Protein AF-A0A1V6J1H6-F1 (afdb_monomer)

Mean predicted aligned error: 8.76 Å

Structure (mmCIF, N/CA/C/O backbone):
data_AF-A0A1V6J1H6-F1
#
_entry.id   AF-A0A1V6J1H6-F1
#
loop_
_atom_site.group_PDB
_atom_site.id
_atom_site.type_symbol
_atom_site.label_atom_id
_atom_site.label_alt_id
_atom_site.label_comp_id
_atom_site.label_asym_id
_atom_site.label_entity_id
_atom_site.label_seq_id
_atom_site.pdbx_PDB_ins_code
_atom_site.Cartn_x
_atom_site.Cartn_y
_atom_site.Cartn_z
_atom_site.occupancy
_atom_site.B_iso_or_equiv
_atom_site.auth_seq_id
_atom_site.auth_comp_id
_atom_site.auth_asym_id
_atom_site.auth_atom_id
_atom_site.pdbx_PDB_model_num
ATOM 1 N N . MET A 1 1 ? 2.471 0.701 -8.366 1.00 51.66 1 MET A N 1
ATOM 2 C CA . MET A 1 1 ? 2.550 -0.598 -9.074 1.00 51.66 1 MET A CA 1
ATOM 3 C C . MET A 1 1 ? 2.892 -0.486 -10.569 1.00 51.66 1 MET A C 1
ATOM 5 O O . MET A 1 1 ? 2.666 -1.437 -11.298 1.00 51.66 1 MET A O 1
ATOM 9 N N . LYS A 1 2 ? 3.477 0.617 -11.074 1.00 49.50 2 LYS A N 1
ATOM 10 C CA . LYS A 1 2 ? 3.815 0.718 -12.514 1.00 49.50 2 LYS A CA 1
ATOM 11 C C . LYS A 1 2 ? 5.187 0.108 -12.878 1.00 49.50 2 LYS A C 1
ATOM 13 O O . LYS A 1 2 ? 5.567 0.146 -14.038 1.00 49.50 2 LYS A O 1
ATOM 18 N N . THR A 1 3 ? 5.916 -0.451 -11.910 1.00 58.56 3 THR A N 1
ATOM 19 C CA . THR A 1 3 ? 7.307 -0.924 -12.077 1.00 58.56 3 THR A CA 1
ATOM 20 C C . THR A 1 3 ? 7.643 -2.165 -11.241 1.00 58.56 3 THR A C 1
ATOM 22 O O . THR A 1 3 ? 8.814 -2.495 -11.102 1.00 58.56 3 THR A O 1
ATOM 25 N N . SER A 1 4 ? 6.647 -2.846 -10.657 1.00 63.47 4 SER A N 1
ATOM 26 C CA . SER A 1 4 ? 6.918 -3.975 -9.754 1.00 63.47 4 SER A CA 1
ATOM 27 C C . SER A 1 4 ? 7.474 -5.199 -10.488 1.00 63.47 4 SER A C 1
ATOM 29 O O . SER A 1 4 ? 8.247 -5.932 -9.898 1.00 63.47 4 SER A O 1
ATOM 31 N N . PHE A 1 5 ? 7.153 -5.403 -11.765 1.00 68.19 5 PHE A N 1
ATOM 32 C CA . PHE A 1 5 ? 7.573 -6.586 -12.525 1.00 68.19 5 PHE A CA 1
ATOM 33 C C . PHE A 1 5 ? 8.380 -6.190 -13.756 1.00 68.19 5 PHE A C 1
ATOM 35 O O . PHE A 1 5 ? 8.141 -5.128 -14.344 1.00 68.19 5 PHE A O 1
ATOM 42 N N . HIS A 1 6 ? 9.317 -7.047 -14.168 1.00 67.62 6 HIS A N 1
ATOM 43 C CA . HIS A 1 6 ? 9.992 -6.859 -15.452 1.00 67.62 6 HIS A CA 1
ATOM 44 C C . HIS A 1 6 ? 8.979 -7.043 -16.601 1.00 67.62 6 HIS A C 1
ATOM 46 O O . HIS A 1 6 ? 8.080 -7.872 -16.474 1.00 67.62 6 HIS A O 1
ATOM 52 N N . PRO A 1 7 ? 9.109 -6.339 -17.743 1.00 73.06 7 PRO A N 1
ATOM 53 C CA . PRO A 1 7 ? 8.192 -6.501 -18.879 1.00 73.06 7 PRO A CA 1
ATOM 54 C C . PRO A 1 7 ? 8.019 -7.941 -19.389 1.00 73.06 7 PRO A C 1
ATOM 56 O O . PRO A 1 7 ? 6.995 -8.257 -19.988 1.00 73.06 7 PRO A O 1
ATOM 59 N N . ASP A 1 8 ? 9.011 -8.798 -19.142 1.00 74.69 8 ASP A N 1
ATOM 60 C CA . ASP A 1 8 ? 9.047 -10.197 -19.584 1.00 74.69 8 ASP A CA 1
ATOM 61 C C . ASP A 1 8 ? 8.623 -11.189 -18.483 1.00 74.69 8 ASP A C 1
ATOM 63 O O . ASP A 1 8 ? 8.702 -12.403 -18.669 1.00 74.69 8 ASP A O 1
ATOM 67 N N . GLU A 1 9 ? 8.215 -10.687 -17.317 1.00 71.00 9 GLU A N 1
ATOM 68 C CA . GLU A 1 9 ? 7.798 -11.487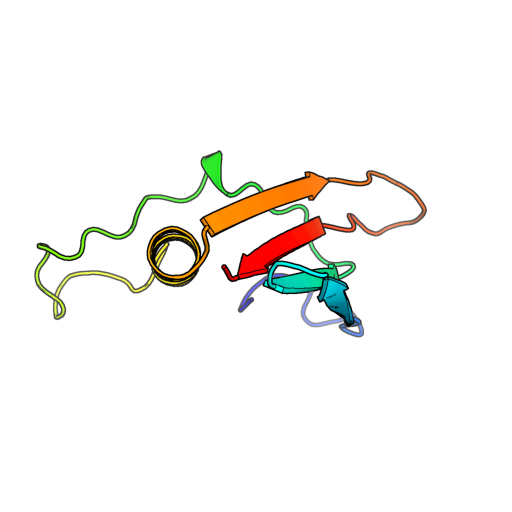 -16.172 1.00 71.00 9 GLU A CA 1
ATOM 69 C C . GLU A 1 9 ? 6.275 -11.638 -16.138 1.00 71.00 9 GLU A C 1
ATOM 71 O O . GLU A 1 9 ? 5.523 -10.697 -16.407 1.00 71.00 9 GLU A O 1
ATOM 76 N N . ILE A 1 10 ? 5.802 -12.838 -15.796 1.00 72.31 10 ILE A N 1
ATOM 77 C CA . ILE A 1 10 ? 4.382 -13.051 -15.521 1.00 72.31 10 ILE A CA 1
ATOM 78 C C . ILE A 1 10 ? 4.112 -12.459 -14.141 1.00 72.31 10 ILE A C 1
ATOM 80 O O . ILE A 1 10 ? 4.499 -13.037 -13.131 1.00 72.31 10 ILE A O 1
ATOM 84 N N . ALA A 1 11 ? 3.463 -11.300 -14.117 1.00 75.00 11 ALA A N 1
ATOM 85 C CA . ALA A 1 11 ? 3.062 -10.655 -12.879 1.00 75.00 11 ALA A CA 1
ATOM 86 C C . ALA A 1 11 ? 2.051 -11.529 -12.121 1.00 75.00 11 ALA A C 1
ATOM 88 O O . ALA A 1 11 ? 0.96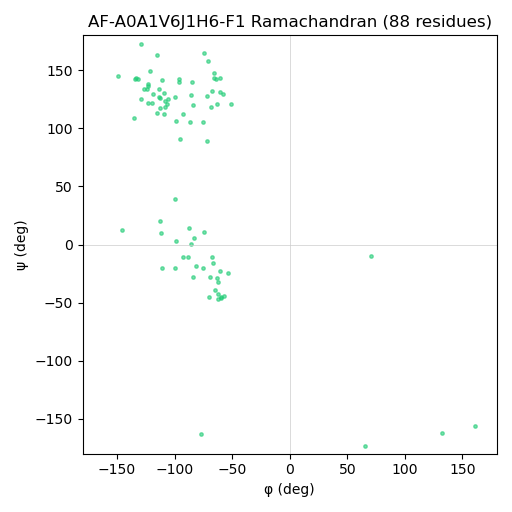9 -11.813 -12.638 1.00 75.00 11 ALA A O 1
ATOM 89 N N . ASP A 1 12 ? 2.394 -11.903 -10.890 1.00 77.56 12 ASP A N 1
ATOM 90 C CA . ASP A 1 12 ? 1.492 -12.570 -9.953 1.00 77.56 12 ASP A CA 1
ATOM 91 C C . ASP A 1 12 ? 1.395 -11.768 -8.654 1.00 77.56 12 ASP A C 1
ATOM 93 O O . ASP A 1 12 ? 2.384 -11.233 -8.142 1.00 77.56 12 ASP A O 1
ATOM 97 N N . TYR A 1 13 ? 0.178 -11.659 -8.135 1.00 80.25 13 TYR A N 1
ATOM 98 C CA . TYR A 1 13 ? -0.098 -10.992 -6.875 1.00 80.25 13 TYR A CA 1
ATOM 99 C C . TYR A 1 13 ? -1.299 -11.627 -6.177 1.00 80.25 13 TYR A C 1
ATOM 101 O O . TYR A 1 13 ? -2.291 -12.024 -6.788 1.00 80.25 13 TYR A O 1
ATOM 109 N N . GLN A 1 14 ? -1.227 -11.667 -4.853 1.00 83.69 14 GLN A N 1
ATOM 110 C CA . GLN A 1 14 ? -2.265 -12.166 -3.973 1.00 83.69 14 GLN A CA 1
ATOM 111 C C . GLN A 1 14 ? -2.835 -11.018 -3.144 1.00 83.69 14 GLN A C 1
ATOM 113 O O . GLN A 1 14 ? -2.100 -10.243 -2.533 1.00 83.69 14 GLN A O 1
ATOM 118 N N . VAL A 1 15 ? -4.163 -10.959 -3.068 1.00 84.81 15 VAL A N 1
ATOM 119 C CA . VAL A 1 15 ? -4.872 -10.088 -2.128 1.00 84.81 15 VAL A CA 1
ATOM 120 C C . VAL A 1 15 ? -5.720 -10.959 -1.212 1.00 84.81 15 VAL A C 1
ATOM 122 O O . VAL A 1 15 ? -6.570 -11.716 -1.676 1.00 84.81 15 VAL A O 1
ATOM 125 N N . GLU A 1 16 ? -5.479 -10.863 0.090 1.00 88.69 16 GLU A N 1
ATOM 126 C CA . GLU A 1 16 ? -6.215 -11.585 1.127 1.00 88.69 16 GLU A CA 1
ATOM 127 C C . GLU A 1 16 ? -6.901 -10.585 2.062 1.00 88.69 16 GLU A C 1
ATOM 129 O O . GLU A 1 16 ? -6.266 -9.671 2.583 1.00 88.69 16 GLU A O 1
ATOM 134 N N . PHE A 1 17 ? -8.199 -10.782 2.294 1.00 86.19 17 PHE A N 1
ATOM 135 C CA . PHE A 1 17 ? -8.997 -9.988 3.227 1.00 86.19 17 PHE A CA 1
ATOM 136 C C . PHE A 1 17 ? -9.347 -10.835 4.449 1.00 86.19 17 PHE A C 1
ATOM 138 O O . PHE A 1 17 ? -9.861 -11.947 4.312 1.00 86.19 17 PHE A O 1
ATOM 145 N N . LYS A 1 18 ? -9.119 -10.298 5.646 1.00 87.69 18 LYS A N 1
ATOM 146 C CA . LYS A 1 18 ? -9.483 -10.923 6.920 1.00 87.69 18 LYS A CA 1
ATOM 147 C C . LYS A 1 18 ? -10.380 -9.989 7.713 1.00 87.69 18 LYS A C 1
ATOM 149 O O . LYS A 1 18 ? -9.986 -8.878 8.054 1.00 87.69 18 LYS A O 1
ATOM 154 N N . GLY A 1 19 ? -11.579 -10.458 8.047 1.00 85.62 19 GLY A N 1
ATOM 155 C CA . GLY A 1 19 ? -12.413 -9.778 9.033 1.00 85.62 19 GLY A CA 1
ATOM 156 C C . GLY A 1 19 ? -11.777 -9.879 10.420 1.00 85.62 19 GLY A C 1
ATOM 157 O O . GLY A 1 19 ? -11.368 -10.962 10.845 1.00 85.62 19 GLY A O 1
ATOM 158 N N . ARG A 1 20 ? -11.698 -8.755 11.124 1.00 83.81 20 ARG A N 1
ATOM 159 C CA . ARG A 1 20 ? -11.303 -8.649 12.530 1.00 83.81 20 ARG A CA 1
ATOM 160 C C . ARG A 1 20 ? -12.498 -8.130 13.337 1.00 83.81 20 ARG A C 1
ATOM 162 O O . ARG A 1 20 ? -13.474 -7.643 12.775 1.00 83.81 20 ARG A O 1
ATOM 169 N N . LEU A 1 21 ? -12.459 -8.290 14.659 1.00 81.81 21 LEU A N 1
ATOM 170 C CA . LEU A 1 21 ? -13.544 -7.823 15.540 1.00 81.81 21 LEU A CA 1
ATOM 171 C C . LEU A 1 21 ? -13.714 -6.297 15.492 1.00 81.81 21 LEU A C 1
ATOM 173 O O . LEU A 1 21 ? -14.809 -5.791 15.707 1.00 81.81 21 LEU A O 1
ATOM 177 N N . ASP A 1 22 ? -12.624 -5.598 15.211 1.00 80.56 22 ASP A N 1
ATOM 178 C CA . ASP A 1 22 ? -12.456 -4.153 15.197 1.00 80.56 22 ASP A CA 1
ATOM 179 C C . ASP A 1 22 ? -12.222 -3.598 13.787 1.00 80.56 22 ASP A C 1
ATOM 181 O O . ASP A 1 22 ? -11.869 -2.432 13.654 1.00 80.56 22 ASP A O 1
ATOM 185 N N . GLY A 1 23 ? -12.392 -4.410 12.734 1.00 81.25 23 GLY A N 1
ATOM 186 C CA . GLY A 1 23 ? -12.053 -3.936 11.402 1.00 81.25 23 GLY A CA 1
ATOM 187 C C . GLY A 1 23 ? -11.824 -4.983 10.327 1.00 81.25 23 GLY A C 1
ATOM 188 O O . GLY A 1 23 ? -12.294 -6.119 10.387 1.00 81.25 23 GLY A O 1
ATOM 189 N N . ILE A 1 24 ? -11.061 -4.575 9.317 1.00 82.56 24 ILE A N 1
ATOM 190 C CA . ILE A 1 24 ? -10.585 -5.424 8.227 1.00 82.56 24 ILE A CA 1
ATOM 191 C C . ILE A 1 24 ? -9.066 -5.346 8.206 1.00 82.56 24 ILE A C 1
ATOM 193 O O . ILE A 1 24 ? -8.490 -4.264 8.308 1.00 82.56 24 ILE A O 1
ATOM 197 N N . GLU A 1 25 ? -8.438 -6.504 8.047 1.00 84.44 25 GLU A N 1
ATOM 198 C CA . GLU A 1 25 ? -7.028 -6.628 7.722 1.00 84.44 25 GLU A CA 1
ATOM 199 C C . GLU A 1 25 ? -6.883 -7.049 6.258 1.00 84.44 25 GLU A C 1
ATOM 201 O O . GLU A 1 25 ? -7.460 -8.053 5.829 1.00 84.44 25 GLU A O 1
ATOM 206 N N . ILE A 1 26 ? -6.128 -6.279 5.481 1.00 83.19 26 ILE A N 1
ATOM 207 C CA . ILE A 1 26 ? -5.858 -6.569 4.067 1.00 83.19 26 ILE A CA 1
ATOM 208 C C . ILE A 1 26 ? -4.381 -6.902 3.930 1.00 83.19 26 ILE A C 1
ATOM 210 O O . ILE A 1 26 ? -3.551 -6.098 4.340 1.00 83.19 26 ILE A O 1
ATOM 214 N N . HIS A 1 27 ? -4.067 -8.053 3.337 1.00 84.19 27 HIS A N 1
ATOM 215 C CA . HIS A 1 27 ? -2.711 -8.442 2.959 1.00 84.19 27 HIS A CA 1
ATOM 216 C C . HIS A 1 27 ? -2.582 -8.392 1.440 1.00 84.19 27 HIS A C 1
ATOM 218 O O . HIS A 1 27 ? -3.266 -9.134 0.733 1.00 84.19 27 HIS A O 1
ATOM 224 N N . ILE A 1 28 ? -1.687 -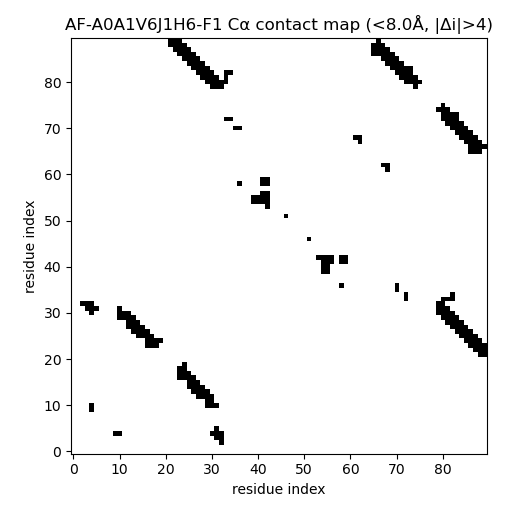7.545 0.941 1.00 81.88 28 ILE A N 1
ATOM 225 C CA . ILE A 1 28 ? -1.311 -7.511 -0.477 1.00 81.88 28 ILE A CA 1
ATOM 226 C C . ILE A 1 28 ? 0.096 -8.073 -0.590 1.00 81.88 28 ILE A C 1
ATOM 228 O O . ILE A 1 28 ? 0.998 -7.551 0.063 1.00 81.88 28 ILE A O 1
ATOM 232 N N . ARG A 1 29 ? 0.261 -9.118 -1.402 1.00 80.06 29 ARG A N 1
ATOM 233 C CA . ARG A 1 29 ? 1.546 -9.751 -1.699 1.00 80.06 29 ARG A CA 1
ATOM 234 C C . ARG A 1 29 ? 1.770 -9.761 -3.195 1.00 80.06 29 ARG A C 1
ATOM 236 O O . ARG A 1 29 ? 0.871 -10.134 -3.938 1.00 80.06 29 ARG A O 1
ATOM 243 N N . ASP A 1 30 ? 2.952 -9.377 -3.630 1.00 76.44 30 ASP A N 1
ATOM 244 C CA . ASP A 1 30 ? 3.395 -9.573 -5.005 1.00 76.44 30 ASP A CA 1
ATOM 245 C C . ASP A 1 30 ? 4.767 -10.238 -4.999 1.00 76.44 30 ASP A C 1
ATOM 247 O O . ASP A 1 30 ? 5.321 -10.464 -3.931 1.00 76.44 30 ASP A O 1
ATOM 251 N N . MET A 1 31 ? 5.262 -10.633 -6.163 1.00 73.06 31 MET A N 1
ATOM 252 C CA . MET A 1 31 ? 6.580 -11.253 -6.302 1.00 73.06 31 MET A CA 1
ATOM 253 C C . MET A 1 31 ? 7.569 -10.370 -7.069 1.00 73.06 31 MET A C 1
ATOM 255 O O . MET A 1 31 ? 8.565 -10.838 -7.620 1.00 73.06 31 MET A O 1
ATOM 259 N N . GLY A 1 32 ? 7.267 -9.077 -7.119 1.00 70.38 32 GLY A N 1
ATOM 260 C CA . GLY A 1 32 ? 8.012 -8.112 -7.892 1.00 70.38 32 GLY A CA 1
ATOM 261 C C . GLY A 1 32 ? 9.334 -7.692 -7.253 1.00 70.38 32 GLY A C 1
ATOM 262 O O . GLY A 1 32 ? 9.902 -8.319 -6.355 1.00 70.38 32 GLY A O 1
ATOM 263 N N . LEU A 1 33 ? 9.847 -6.568 -7.744 1.00 70.06 33 LEU A N 1
ATOM 264 C CA . LEU A 1 33 ? 11.039 -5.935 -7.216 1.00 70.06 33 LEU A CA 1
ATOM 265 C C . LEU A 1 33 ? 10.840 -5.540 -5.745 1.00 70.06 33 LEU A C 1
ATOM 267 O O . LEU A 1 33 ? 9.770 -5.042 -5.381 1.00 70.06 33 LEU A O 1
ATOM 271 N N . PRO A 1 34 ? 11.892 -5.670 -4.913 1.00 67.56 34 PRO A N 1
ATOM 272 C CA . PRO A 1 34 ? 11.873 -5.144 -3.559 1.00 67.56 34 PRO A CA 1
ATOM 273 C C . PRO A 1 34 ? 11.453 -3.677 -3.553 1.00 67.56 34 PRO A C 1
ATOM 275 O O . PRO A 1 34 ? 12.102 -2.817 -4.145 1.00 67.56 34 PRO A O 1
ATOM 278 N N . TYR A 1 35 ? 10.365 -3.412 -2.846 1.00 69.75 35 TYR A N 1
ATOM 279 C CA . TYR A 1 35 ? 9.874 -2.075 -2.567 1.00 69.75 35 TYR A CA 1
ATOM 280 C C . TYR A 1 35 ? 10.381 -1.640 -1.189 1.00 69.75 35 TYR A C 1
ATOM 282 O O . TYR A 1 35 ? 10.467 -2.453 -0.275 1.00 69.75 35 TYR A O 1
ATOM 290 N N . ASP A 1 36 ? 10.729 -0.369 -1.021 1.00 71.38 36 ASP A N 1
ATOM 291 C CA . ASP A 1 36 ? 10.977 0.221 0.294 1.00 71.38 36 ASP A CA 1
ATOM 292 C C . ASP A 1 36 ? 10.275 1.585 0.341 1.00 71.38 36 ASP A C 1
ATOM 294 O O . ASP A 1 36 ? 10.710 2.527 -0.328 1.00 71.38 36 ASP A O 1
ATOM 298 N N . PRO A 1 37 ? 9.176 1.722 1.107 1.00 69.12 37 PRO A N 1
ATOM 299 C CA . PRO A 1 37 ? 8.423 2.969 1.167 1.00 69.12 37 PRO A CA 1
ATOM 300 C C . PRO A 1 37 ? 9.203 4.116 1.816 1.00 69.12 37 PRO A C 1
ATOM 302 O O . PRO A 1 37 ? 8.774 5.261 1.692 1.00 69.12 37 PRO A O 1
ATOM 305 N N . SER A 1 38 ? 10.300 3.838 2.529 1.00 72.56 38 SER A N 1
ATOM 306 C CA . SER A 1 38 ? 11.145 4.874 3.130 1.00 72.56 38 SER A CA 1
ATOM 307 C C . SER A 1 38 ? 12.024 5.600 2.108 1.00 72.56 38 SER A C 1
ATOM 309 O O . SER A 1 38 ? 12.450 6.723 2.369 1.00 72.56 38 SER A O 1
ATOM 311 N N . LEU A 1 39 ? 12.256 4.990 0.939 1.00 74.19 39 LEU A N 1
ATOM 312 C CA . LEU A 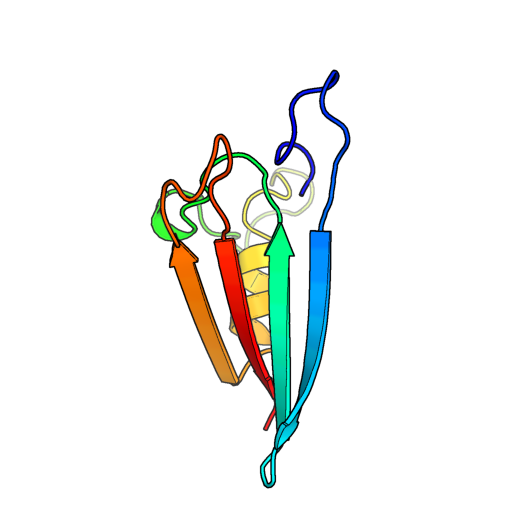1 39 ? 13.078 5.551 -0.138 1.00 74.19 39 LEU A CA 1
ATOM 313 C C . LEU A 1 39 ? 12.284 6.433 -1.110 1.00 74.19 39 LEU A C 1
ATOM 315 O O . LEU A 1 39 ? 12.878 7.109 -1.945 1.00 74.19 39 LEU A O 1
ATOM 319 N N . ILE A 1 40 ? 10.954 6.418 -1.022 1.00 75.62 40 ILE A N 1
ATOM 320 C CA . ILE A 1 40 ? 10.078 7.157 -1.932 1.00 75.62 40 ILE A CA 1
ATOM 321 C C . ILE A 1 40 ? 9.904 8.575 -1.408 1.00 75.62 40 ILE A C 1
ATOM 323 O O . ILE A 1 40 ? 9.534 8.776 -0.247 1.00 75.62 40 ILE A O 1
ATOM 327 N N . GLN A 1 41 ? 10.128 9.560 -2.278 1.00 80.19 41 GLN A N 1
ATOM 328 C CA . GLN A 1 41 ? 9.837 10.951 -1.960 1.00 80.19 41 GLN A CA 1
ATOM 329 C C . GLN A 1 41 ? 8.351 11.095 -1.593 1.00 80.19 41 GLN A C 1
ATOM 331 O O . GLN A 1 41 ? 7.460 10.593 -2.277 1.00 80.19 41 GLN A O 1
ATOM 336 N N . GLY A 1 42 ? 8.077 11.736 -0.456 1.00 81.62 42 GLY A N 1
ATOM 337 C CA . GLY A 1 42 ? 6.708 11.933 0.009 1.00 81.62 42 GLY A CA 1
ATOM 338 C C . GLY A 1 42 ? 5.909 12.820 -0.946 1.00 81.62 42 GLY A C 1
ATOM 339 O O . GLY A 1 42 ? 6.435 13.800 -1.466 1.00 81.62 42 GLY A O 1
ATOM 340 N N . TYR A 1 43 ? 4.630 12.494 -1.127 1.00 88.06 43 TYR A N 1
ATOM 341 C CA . TYR A 1 43 ? 3.686 13.357 -1.832 1.00 88.06 43 TYR A CA 1
ATOM 342 C C . TYR A 1 43 ? 3.347 14.579 -0.968 1.00 88.06 43 TYR A C 1
ATOM 344 O O . TYR A 1 43 ? 2.946 14.412 0.189 1.00 88.06 43 TYR A O 1
ATOM 352 N N . ASP A 1 44 ? 3.480 15.783 -1.526 1.00 87.94 44 ASP A N 1
ATOM 353 C CA . ASP A 1 44 ? 3.094 17.033 -0.867 1.00 87.94 44 ASP A CA 1
ATOM 354 C C . ASP A 1 44 ? 1.710 17.492 -1.361 1.00 87.94 44 ASP A C 1
ATOM 356 O O . ASP A 1 44 ? 1.596 17.992 -2.476 1.00 87.94 44 ASP A O 1
ATOM 360 N N . PRO A 1 45 ? 0.638 17.370 -0.557 1.00 88.00 45 PRO A N 1
ATOM 361 C CA . PRO A 1 45 ? -0.698 17.793 -0.973 1.00 88.00 45 PRO A CA 1
ATOM 362 C C . PRO A 1 45 ? -0.851 19.314 -1.137 1.00 88.00 45 PRO A C 1
ATOM 364 O O . PRO A 1 45 ? -1.884 19.751 -1.642 1.00 88.00 45 PRO A O 1
ATOM 367 N N . ALA A 1 46 ? 0.121 20.117 -0.691 1.00 90.00 46 ALA A N 1
ATOM 368 C CA . ALA A 1 46 ? 0.113 21.570 -0.843 1.00 90.00 46 ALA A CA 1
ATOM 369 C C . ALA A 1 46 ? 0.841 22.056 -2.110 1.00 90.00 46 ALA A C 1
ATOM 371 O O . ALA A 1 46 ? 0.737 23.238 -2.449 1.00 90.00 46 ALA A O 1
ATOM 372 N N . ALA A 1 47 ? 1.566 21.177 -2.807 1.00 88.50 47 ALA A N 1
ATOM 373 C CA . ALA A 1 47 ? 2.256 21.526 -4.040 1.00 88.50 47 ALA A CA 1
ATOM 374 C C . ALA A 1 47 ? 1.271 21.752 -5.204 1.00 88.50 47 ALA A C 1
ATOM 376 O O . ALA A 1 47 ? 0.123 21.298 -5.2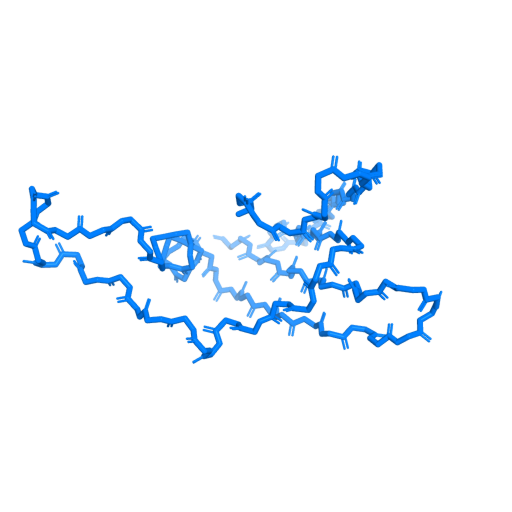01 1.00 88.50 47 ALA A O 1
ATOM 377 N N . ASN A 1 48 ? 1.713 22.495 -6.222 1.00 87.62 48 ASN A N 1
ATOM 378 C CA . ASN A 1 48 ? 0.895 22.764 -7.401 1.00 87.62 48 ASN A CA 1
ATOM 379 C C . ASN A 1 48 ? 0.694 21.474 -8.213 1.00 87.62 48 ASN A C 1
ATOM 381 O O . ASN A 1 48 ? 1.646 20.922 -8.758 1.00 87.62 48 ASN A O 1
ATOM 385 N N . ILE A 1 49 ? -0.560 21.040 -8.362 1.00 83.44 49 ILE A N 1
ATOM 386 C CA . ILE A 1 49 ? -0.924 19.794 -9.054 1.00 83.44 49 ILE A CA 1
ATOM 387 C C . ILE A 1 49 ? -0.496 19.744 -10.529 1.00 83.44 49 ILE A C 1
ATOM 389 O O . ILE A 1 49 ? -0.382 18.663 -11.098 1.00 83.44 49 ILE A O 1
ATOM 393 N N . LEU A 1 50 ? -0.281 20.902 -11.164 1.00 83.81 50 LEU A N 1
ATOM 394 C CA . LEU A 1 50 ? 0.186 20.986 -12.551 1.00 83.81 50 LEU A CA 1
ATOM 395 C C . LEU A 1 50 ? 1.706 20.810 -12.681 1.00 83.81 50 LEU A C 1
ATOM 397 O O . LEU A 1 50 ? 2.193 20.545 -13.776 1.00 83.81 50 LEU A O 1
ATOM 401 N N . GLU A 1 51 ? 2.443 20.983 -11.585 1.00 82.75 51 GLU A N 1
ATOM 402 C CA . GLU A 1 51 ? 3.911 20.953 -11.537 1.00 82.75 51 GLU A CA 1
ATOM 403 C C . GLU A 1 51 ? 4.446 19.726 -10.790 1.00 82.75 51 GLU A C 1
ATOM 405 O O . GLU A 1 51 ? 5.600 19.344 -10.976 1.00 82.75 51 GLU A O 1
ATOM 410 N N . GLN A 1 52 ? 3.615 19.107 -9.953 1.00 82.50 52 GLN A N 1
ATOM 411 C CA . GLN A 1 52 ? 3.975 17.941 -9.166 1.00 82.50 52 GLN A CA 1
ATOM 412 C C . GLN A 1 52 ? 3.800 16.645 -9.968 1.00 82.50 52 GLN A C 1
ATOM 414 O O . GLN A 1 52 ? 2.803 16.452 -10.669 1.00 82.50 52 GLN A O 1
ATOM 419 N N . ASP A 1 53 ? 4.740 15.715 -9.819 1.00 80.88 53 ASP A N 1
ATOM 420 C CA . ASP A 1 53 ? 4.511 14.335 -10.227 1.00 80.88 53 ASP A CA 1
ATOM 421 C C . ASP A 1 53 ? 3.574 13.602 -9.242 1.00 80.88 53 ASP A C 1
ATOM 423 O O . ASP A 1 53 ? 3.281 14.044 -8.130 1.00 80.88 53 ASP A O 1
ATOM 427 N N . MET A 1 54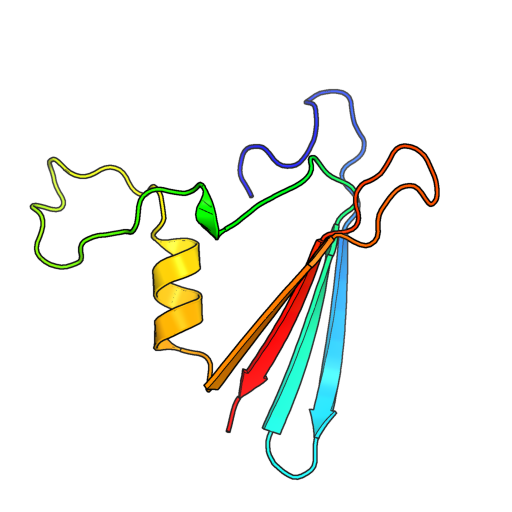 ? 3.048 12.459 -9.678 1.00 83.00 54 MET A N 1
ATOM 428 C CA . MET A 1 54 ? 2.186 11.615 -8.843 1.00 83.00 54 MET A CA 1
ATOM 429 C C . MET A 1 54 ? 3.006 10.626 -7.997 1.00 83.00 54 MET A C 1
ATOM 431 O O . MET A 1 54 ? 2.455 9.640 -7.492 1.00 83.00 54 MET A O 1
ATOM 435 N N . GLU A 1 55 ? 4.324 10.828 -7.878 1.00 83.62 55 GLU A N 1
ATOM 436 C CA . GLU A 1 55 ? 5.178 9.963 -7.075 1.00 83.62 55 GLU A CA 1
ATOM 437 C C . GLU A 1 55 ? 4.797 10.087 -5.592 1.00 83.62 55 GLU A C 1
ATOM 439 O O . GLU A 1 55 ? 4.333 11.119 -5.111 1.00 83.62 55 GLU A O 1
ATOM 444 N N . GLY A 1 56 ? 4.858 8.973 -4.862 1.00 80.56 56 GLY A N 1
ATOM 445 C CA . GLY A 1 56 ? 4.481 8.940 -3.447 1.00 80.56 56 GLY A CA 1
ATOM 446 C C . GLY A 1 56 ? 2.980 9.081 -3.139 1.00 80.56 56 GLY A C 1
ATOM 447 O O . GLY A 1 56 ? 2.594 8.805 -2.001 1.00 80.56 56 GLY A O 1
A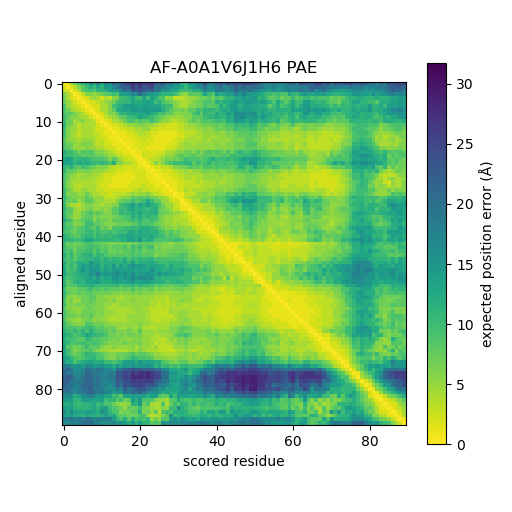TOM 448 N N . LEU A 1 57 ? 2.113 9.429 -4.107 1.00 86.19 57 LEU A N 1
ATOM 449 C CA . LEU A 1 57 ? 0.673 9.646 -3.875 1.00 86.19 57 LEU A CA 1
ATOM 450 C C . LEU A 1 57 ? -0.008 8.415 -3.264 1.00 86.19 57 LEU A C 1
ATOM 452 O O . LEU A 1 57 ? -0.762 8.529 -2.302 1.00 86.19 57 LEU A O 1
ATOM 456 N N . GLY A 1 58 ? 0.284 7.219 -3.782 1.00 80.75 58 GLY A N 1
ATOM 457 C CA . GLY A 1 58 ? -0.286 5.974 -3.256 1.00 80.75 58 GLY A CA 1
ATOM 458 C C . GLY A 1 58 ? 0.069 5.741 -1.783 1.00 80.75 58 GLY A C 1
ATOM 459 O O . GLY A 1 58 ? -0.806 5.446 -0.973 1.00 80.75 58 GLY A O 1
ATOM 460 N N . SER A 1 59 ? 1.335 5.951 -1.417 1.00 79.50 59 SER A N 1
ATOM 461 C CA . SER A 1 59 ? 1.807 5.839 -0.031 1.00 79.50 59 SER A CA 1
ATOM 462 C C . SER A 1 59 ? 1.170 6.886 0.878 1.00 79.50 59 SER A C 1
ATOM 464 O O . SER A 1 59 ? 0.831 6.586 2.021 1.00 79.50 59 SER A O 1
ATOM 466 N N . PHE A 1 60 ? 0.990 8.109 0.377 1.00 84.88 60 PHE A N 1
ATOM 467 C CA . PHE A 1 60 ? 0.285 9.166 1.095 1.00 84.88 60 PHE A CA 1
ATOM 468 C C . PHE A 1 60 ? -1.180 8.794 1.355 1.00 84.88 60 PHE A C 1
ATOM 470 O O . PHE A 1 60 ? -1.635 8.898 2.491 1.00 84.88 60 PHE A O 1
ATOM 477 N N . LEU A 1 61 ? -1.896 8.286 0.347 1.00 85.56 61 LEU A N 1
ATOM 478 C CA . LEU A 1 61 ? -3.287 7.854 0.502 1.00 85.56 61 LEU A CA 1
ATOM 479 C C . LEU A 1 61 ? -3.420 6.701 1.503 1.00 85.56 61 LEU A C 1
ATOM 481 O O . LEU A 1 61 ? -4.305 6.745 2.353 1.00 85.56 61 LEU A O 1
ATOM 485 N N . ILE A 1 62 ? -2.525 5.708 1.463 1.00 81.06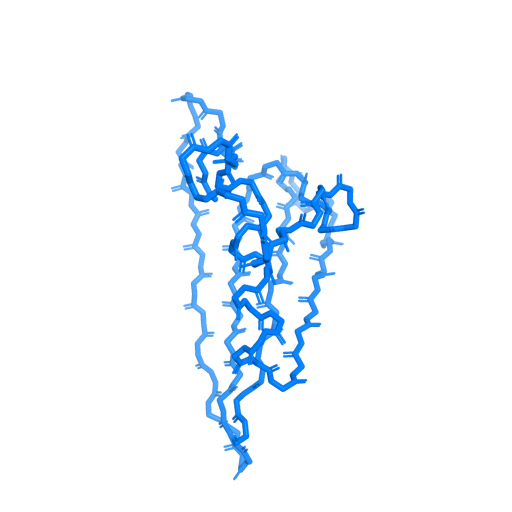 62 ILE A N 1
ATOM 486 C CA . ILE A 1 62 ? -2.511 4.611 2.445 1.00 81.06 62 ILE A CA 1
ATOM 487 C C . ILE A 1 62 ? -2.325 5.168 3.862 1.00 81.06 62 ILE A C 1
ATOM 489 O O . ILE A 1 62 ? -3.091 4.824 4.755 1.00 81.06 62 ILE A O 1
ATOM 493 N N . LYS A 1 63 ? -1.374 6.090 4.064 1.00 80.94 63 LYS A N 1
ATOM 494 C CA . LYS A 1 63 ? -1.140 6.733 5.369 1.00 80.94 63 LYS A CA 1
ATOM 495 C C . LYS A 1 63 ? -2.331 7.548 5.880 1.00 80.94 63 LYS A C 1
ATOM 497 O O . LYS A 1 63 ? -2.497 7.654 7.087 1.00 80.94 63 LYS A O 1
ATOM 502 N N . GLN A 1 64 ? -3.114 8.156 4.989 1.00 85.06 64 GLN A N 1
ATOM 503 C CA . GLN A 1 64 ? -4.268 8.982 5.368 1.00 85.06 64 GLN A CA 1
ATOM 504 C C . GLN A 1 64 ? -5.543 8.173 5.615 1.00 85.06 64 GLN A C 1
ATOM 506 O O . GLN A 1 64 ? -6.410 8.613 6.363 1.00 85.06 64 GLN A O 1
ATOM 511 N N . THR A 1 65 ? -5.686 7.022 4.958 1.00 80.06 65 THR A N 1
ATOM 512 C CA . THR A 1 65 ? -6.933 6.240 4.982 1.00 80.06 65 THR A CA 1
ATOM 513 C C . THR A 1 65 ? -6.904 5.066 5.950 1.00 80.06 65 THR A C 1
ATOM 515 O O . THR A 1 65 ? -7.965 4.588 6.340 1.00 80.06 65 THR A O 1
ATOM 518 N N . MET A 1 66 ? -5.717 4.609 6.347 1.00 79.88 66 MET A N 1
ATOM 519 C CA . MET A 1 66 ? -5.541 3.392 7.135 1.00 79.88 66 MET A CA 1
ATOM 520 C C . MET A 1 66 ? -5.065 3.708 8.549 1.00 79.88 66 MET A C 1
ATOM 522 O O . MET A 1 66 ? -4.227 4.587 8.734 1.00 79.88 66 MET A O 1
ATOM 526 N N . GLY A 1 67 ? -5.574 2.973 9.543 1.00 74.75 67 GLY A N 1
ATOM 527 C CA . GLY A 1 67 ? -5.188 3.164 10.945 1.00 74.75 67 GLY A CA 1
ATOM 528 C C . GLY A 1 67 ? -3.755 2.701 11.215 1.00 74.75 67 GLY A C 1
ATOM 529 O O . GLY A 1 67 ? -2.958 3.418 11.814 1.00 74.75 67 GLY A O 1
ATOM 530 N N . GLU A 1 68 ? -3.404 1.525 10.699 1.00 76.38 68 GLU A N 1
ATOM 531 C CA . GLU A 1 68 ? -2.039 1.003 10.697 1.00 76.38 68 GLU A CA 1
ATOM 532 C C . GLU A 1 68 ? -1.700 0.457 9.309 1.00 76.38 68 GLU A C 1
ATOM 534 O O . GLU A 1 68 ? -2.545 -0.157 8.650 1.00 76.38 68 GLU A O 1
ATOM 539 N N . TYR A 1 69 ? -0.447 0.645 8.885 1.00 75.19 69 TYR A N 1
ATOM 540 C CA . TYR A 1 69 ? 0.103 -0.047 7.727 1.00 75.19 69 TYR A CA 1
ATOM 541 C C . TYR A 1 69 ? 1.505 -0.584 8.029 1.00 75.19 69 TYR A C 1
ATOM 543 O O . TYR A 1 69 ? 2.295 0.063 8.721 1.00 75.19 69 TYR A O 1
ATOM 551 N N . ARG A 1 70 ? 1.835 -1.769 7.511 1.00 74.44 70 ARG A N 1
ATOM 552 C CA . ARG A 1 70 ? 3.177 -2.364 7.624 1.00 74.44 70 ARG A CA 1
ATOM 553 C C . ARG A 1 70 ? 3.639 -2.849 6.272 1.00 74.44 70 ARG A C 1
ATOM 555 O O . ARG A 1 70 ? 2.830 -3.361 5.511 1.00 74.44 70 ARG A O 1
ATOM 562 N N . PHE A 1 71 ? 4.928 -2.684 6.008 1.00 73.25 71 PHE A N 1
ATOM 563 C CA . PHE A 1 71 ? 5.580 -3.217 4.827 1.00 73.25 71 PHE A CA 1
ATOM 564 C C . PHE A 1 71 ? 6.608 -4.259 5.261 1.00 73.25 71 PHE A C 1
ATOM 566 O O . PHE A 1 71 ? 7.598 -3.914 5.907 1.00 73.25 71 PHE A O 1
ATOM 573 N N . ASN A 1 72 ? 6.370 -5.522 4.917 1.00 70.44 72 ASN A N 1
ATOM 574 C CA . ASN A 1 72 ? 7.290 -6.609 5.236 1.00 70.44 72 ASN A CA 1
ATOM 575 C C . ASN A 1 72 ? 8.021 -7.053 3.968 1.00 70.44 72 ASN A C 1
ATOM 577 O O . ASN A 1 72 ? 7.379 -7.513 3.031 1.00 70.44 72 ASN A O 1
ATOM 581 N N . ASN A 1 73 ? 9.352 -6.970 3.954 1.00 65.38 73 ASN A N 1
ATOM 582 C CA . ASN A 1 73 ? 10.167 -7.648 2.947 1.00 65.38 73 ASN A CA 1
ATOM 583 C C . ASN A 1 73 ? 10.442 -9.079 3.435 1.00 65.38 73 ASN A C 1
ATOM 585 O O . ASN A 1 73 ? 11.222 -9.276 4.366 1.00 65.38 73 ASN A O 1
ATOM 589 N N . LEU A 1 74 ? 9.776 -10.072 2.840 1.00 64.69 74 LEU A N 1
ATOM 590 C CA . LEU A 1 74 ? 9.857 -11.470 3.285 1.00 64.69 74 LEU A CA 1
ATOM 591 C C . LEU A 1 74 ? 11.077 -12.244 2.739 1.00 64.69 74 LEU A C 1
ATOM 593 O O . LEU A 1 74 ? 11.215 -13.436 3.018 1.00 64.69 74 LEU A O 1
ATOM 597 N N . GLY A 1 75 ? 11.991 -11.578 2.023 1.00 55.78 75 GLY A N 1
ATOM 598 C CA . GLY A 1 75 ? 13.246 -12.164 1.549 1.00 55.78 75 GLY A CA 1
ATOM 599 C C . GLY A 1 75 ? 13.100 -13.302 0.523 1.00 55.78 75 GLY A C 1
ATOM 600 O O . GLY A 1 75 ? 12.021 -13.606 0.025 1.00 55.78 75 GLY A O 1
ATOM 601 N N . VAL A 1 76 ? 14.235 -13.932 0.200 1.00 51.62 76 VAL A N 1
ATOM 602 C CA . VAL A 1 76 ? 14.414 -14.967 -0.841 1.00 51.62 76 VAL A CA 1
ATOM 603 C C . VAL A 1 76 ? 13.776 -16.308 -0.439 1.00 51.62 76 VAL A C 1
ATOM 605 O O . VAL A 1 76 ? 14.436 -17.193 0.106 1.00 51.62 76 VAL A O 1
ATOM 608 N N . ARG A 1 77 ? 12.496 -16.509 -0.767 1.00 46.06 77 ARG A N 1
ATOM 609 C CA . ARG A 1 77 ? 11.885 -17.851 -0.922 1.00 46.06 77 ARG A CA 1
ATOM 610 C C . ARG A 1 77 ? 11.796 -18.252 -2.404 1.00 46.06 77 ARG A C 1
ATOM 612 O O . ARG A 1 77 ? 10.809 -18.836 -2.831 1.00 46.06 77 ARG A O 1
ATOM 619 N N . GLY A 1 78 ? 12.827 -17.931 -3.185 1.00 50.31 78 GLY A N 1
ATOM 620 C CA . GLY A 1 78 ? 12.816 -17.969 -4.652 1.00 50.31 78 GLY A CA 1
ATOM 621 C C . GLY A 1 78 ? 13.400 -16.675 -5.224 1.00 50.31 78 GLY A C 1
ATOM 622 O O . GLY A 1 78 ? 14.074 -15.949 -4.502 1.00 50.31 78 GLY A O 1
ATOM 623 N N . LYS A 1 79 ? 13.143 -16.377 -6.503 1.00 37.03 79 LYS A N 1
ATOM 624 C CA . LYS A 1 79 ? 13.612 -15.170 -7.220 1.00 37.03 79 LYS A CA 1
ATOM 625 C C . LYS A 1 79 ? 12.867 -13.880 -6.838 1.00 37.03 79 LYS A C 1
ATOM 627 O O . LYS A 1 79 ? 13.018 -12.870 -7.511 1.00 37.03 79 LYS A O 1
ATOM 632 N N . GLU A 1 80 ? 12.062 -13.929 -5.792 1.00 40.47 80 GLU A N 1
ATOM 633 C CA . GLU A 1 80 ? 10.937 -13.028 -5.611 1.00 40.47 80 GLU A CA 1
ATOM 634 C C . GLU A 1 80 ? 11.015 -12.417 -4.216 1.00 40.47 80 GLU A C 1
ATOM 636 O O . GLU A 1 80 ? 11.136 -13.122 -3.208 1.00 40.47 80 GLU A O 1
ATOM 641 N N . VAL A 1 81 ? 10.998 -11.090 -4.168 1.00 43.03 81 VAL A N 1
ATOM 642 C CA . VAL A 1 81 ? 10.776 -10.367 -2.926 1.00 43.03 81 VAL A CA 1
ATOM 643 C C . VAL A 1 81 ? 9.273 -10.298 -2.761 1.00 43.03 81 VAL A C 1
ATOM 645 O O . VAL A 1 81 ? 8.612 -9.746 -3.626 1.00 43.03 81 VAL A O 1
ATOM 648 N N . ALA A 1 82 ? 8.743 -10.861 -1.674 1.00 47.41 82 ALA A N 1
ATOM 649 C CA . ALA A 1 82 ? 7.324 -10.760 -1.362 1.00 47.41 82 ALA A CA 1
ATOM 650 C C . ALA A 1 82 ? 7.077 -9.589 -0.402 1.00 47.41 82 ALA A C 1
ATOM 652 O O . ALA A 1 82 ? 7.199 -9.783 0.814 1.00 47.41 82 ALA A O 1
ATOM 653 N N . PRO A 1 83 ? 6.802 -8.367 -0.898 1.00 51.81 83 PRO A N 1
ATOM 654 C CA . PRO A 1 83 ? 6.271 -7.305 -0.065 1.00 51.81 83 PRO A CA 1
ATOM 655 C C . PRO A 1 83 ? 4.926 -7.736 0.510 1.00 51.81 83 PRO A C 1
ATOM 657 O O . PRO A 1 83 ? 4.062 -8.185 -0.230 1.00 51.81 83 PRO A O 1
ATOM 660 N N . GLU A 1 84 ? 4.713 -7.577 1.811 1.00 59.81 84 GLU A N 1
ATOM 661 C CA . GLU A 1 84 ? 3.373 -7.657 2.392 1.00 59.81 84 GLU A CA 1
ATOM 662 C C . GLU A 1 84 ? 2.967 -6.282 2.899 1.00 59.81 84 GLU A C 1
ATOM 664 O O . GLU A 1 84 ? 3.607 -5.748 3.807 1.00 59.81 84 GLU A O 1
ATOM 669 N N . ILE A 1 85 ? 1.906 -5.723 2.316 1.00 60.75 85 ILE A N 1
ATOM 670 C CA . ILE A 1 85 ? 1.226 -4.563 2.887 1.00 60.75 85 ILE A CA 1
ATOM 671 C C . ILE A 1 85 ? 0.092 -5.088 3.752 1.00 60.75 85 ILE A C 1
ATOM 673 O O . ILE A 1 85 ? -0.858 -5.658 3.217 1.00 60.75 85 ILE A O 1
ATOM 677 N N . VAL A 1 86 ? 0.208 -4.895 5.065 1.00 62.84 86 VAL A N 1
ATOM 678 C CA . VAL A 1 86 ? -0.873 -5.162 6.021 1.00 62.84 86 VAL A CA 1
ATOM 679 C C . VAL A 1 86 ? -1.539 -3.848 6.361 1.00 62.84 86 VAL A C 1
ATOM 681 O O . VAL A 1 86 ? -0.841 -2.914 6.743 1.00 62.84 86 VAL A O 1
ATOM 684 N N . VAL A 1 87 ? -2.856 -3.780 6.221 1.00 62.28 87 VAL A N 1
ATOM 685 C CA . VAL A 1 87 ? -3.650 -2.570 6.440 1.00 62.28 87 VAL A CA 1
ATOM 686 C C . VAL A 1 87 ? -4.779 -2.852 7.415 1.00 62.28 87 VAL A C 1
ATOM 688 O O . VAL A 1 87 ? -5.490 -3.828 7.206 1.00 62.28 87 VAL A O 1
ATOM 691 N N . PHE A 1 88 ? -4.983 -1.975 8.402 1.00 67.44 88 PHE A N 1
ATOM 692 C CA . PHE A 1 88 ? -6.080 -2.063 9.371 1.00 67.44 88 PHE A CA 1
ATOM 693 C C . PHE A 1 88 ? -7.071 -0.906 9.199 1.00 67.44 88 PHE A C 1
ATOM 695 O O . PHE A 1 88 ? -6.673 0.263 9.217 1.00 67.44 88 PHE A O 1
ATOM 702 N N . THR A 1 89 ? -8.359 -1.227 9.061 1.00 59.09 89 THR A N 1
ATOM 703 C CA . THR A 1 89 ? -9.454 -0.241 9.018 1.00 59.09 89 THR A CA 1
ATOM 704 C C . THR A 1 89 ? -10.282 -0.327 10.301 1.00 59.09 89 THR A C 1
ATOM 706 O O . THR A 1 89 ? -10.947 -1.342 10.488 1.00 59.09 89 THR A O 1
ATOM 709 N N . SER A 1 90 ? -10.251 0.696 11.158 1.00 58.59 90 SER A N 1
ATOM 710 C CA . SER A 1 90 ? -11.103 0.824 12.358 1.00 58.59 90 SER A CA 1
ATOM 711 C C . SER A 1 90 ? -12.363 1.637 12.093 1.00 58.59 90 SER A C 1
ATOM 713 O O . SER A 1 90 ? -12.205 2.678 11.412 1.00 58.59 90 SER A O 1
#

Nearest PDB structures (foldseek):
  3sl2-assembly1_A  TM=4.810E-01  e=8.349E-01  Bacillus subtilis
  7xri-assembly1_B  TM=4.113E-01  e=8.720E+00  Lactobacillus acidophilus

Radius of gyration: 14.84 Å; Cα contacts (8 Å, |Δi|>4): 148; chains: 1; bounding box: 28×41×35 Å

Sequence (90 aa):
MKTSFHPDEIADYQVEFKGRLDGIEIHIRDMGLPYDPSLIQGYDPAANILEQDMEGLGSFLIKQTMGEYRFNNLGVRGKEVAPEIVVFTS

pLDDT: mean 73.54, std 12.55, range [37.03, 90.0]

Solvent-accessible surface area (backbone atoms only — not comparable to full-atom values): 5549 Å² total; per-residue (Å²): 128,94,71,38,54,58,97,90,51,85,83,57,72,49,79,48,80,40,85,50,101,69,35,41,39,36,39,40,35,38,50,29,60,82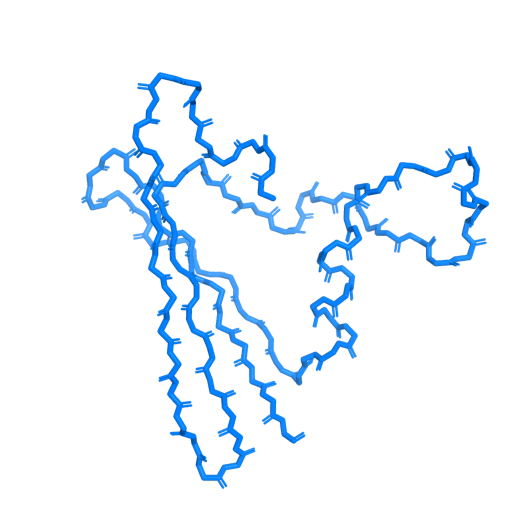,79,58,81,87,78,50,63,78,50,62,92,85,56,59,78,91,78,52,75,78,57,34,41,69,62,45,51,50,65,75,72,35,78,44,77,45,81,40,79,69,47,79,84,61,102,28,30,35,45,34,41,40,36,32,44,111

Secondary structure (DSSP, 8-state):
--SSS-TTS---EEEEEEEETTEEEEEEEE-SSPP-TTSSPPP-TTS-TTT---TTHHHHHHHHH-SEEEEEE---SSS---EEEEEEE-

Foldseek 3Di:
DVAFADPPDDWDKDWDWDDDPQFIKIKIKTFGDDDDLVPWDDDDPPDDPVPDDCTNVVVVCLVVQFPDWDWDQPDDPDSGGITIIITTHD